Protein AF-A0A9D8YPN9-F1 (afdb_monomer_lite)

Structure (mmCIF, N/CA/C/O backbone):
data_AF-A0A9D8YPN9-F1
#
_entry.id   AF-A0A9D8YPN9-F1
#
loop_
_atom_site.group_PDB
_atom_site.id
_atom_site.type_symbol
_atom_site.label_atom_id
_atom_site.label_alt_id
_atom_site.label_comp_id
_atom_site.label_asym_id
_atom_site.label_entity_id
_atom_site.label_seq_id
_atom_site.pdbx_PDB_ins_code
_atom_site.Cartn_x
_atom_site.Cartn_y
_atom_site.Cartn_z
_atom_site.occupancy
_atom_site.B_iso_or_equiv
_atom_site.auth_seq_id
_atom_site.auth_comp_id
_atom_site.auth_asym_id
_atom_site.auth_atom_id
_atom_site.pdbx_PDB_model_num
ATOM 1 N N . MET A 1 1 ? 9.069 -2.880 -11.059 1.00 51.62 1 MET A N 1
ATOM 2 C CA . MET A 1 1 ? 9.434 -4.075 -10.281 1.00 51.62 1 MET A CA 1
ATOM 3 C C . MET A 1 1 ? 9.378 -3.644 -8.818 1.00 51.62 1 MET A C 1
ATOM 5 O O . MET A 1 1 ? 9.824 -2.536 -8.546 1.00 51.62 1 MET A O 1
ATOM 9 N N . ILE A 1 2 ? 8.697 -4.381 -7.934 1.00 57.56 2 ILE A N 1
ATOM 10 C CA . ILE A 1 2 ? 8.665 -4.058 -6.497 1.00 57.56 2 ILE A CA 1
ATOM 11 C C . ILE A 1 2 ? 9.930 -4.671 -5.905 1.00 57.56 2 ILE A C 1
ATOM 13 O O . ILE A 1 2 ? 10.013 -5.889 -5.801 1.00 57.56 2 ILE A O 1
ATOM 17 N N . GLU A 1 3 ? 10.941 -3.852 -5.633 1.00 55.91 3 GLU A N 1
ATOM 18 C CA . GLU A 1 3 ? 12.293 -4.376 -5.397 1.00 55.91 3 GLU A CA 1
ATOM 19 C C . GLU A 1 3 ? 12.646 -4.548 -3.919 1.00 5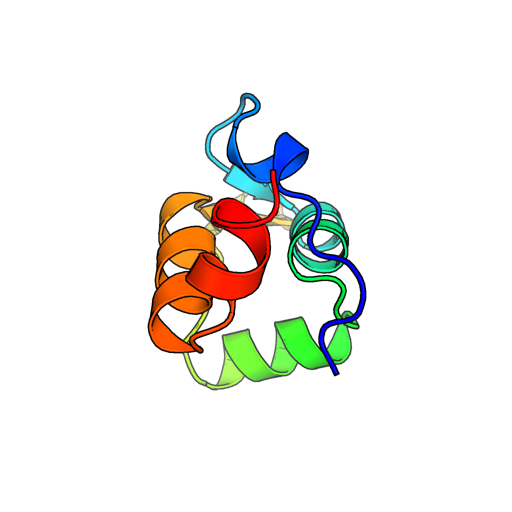5.91 3 GLU A C 1
ATOM 21 O O . GLU A 1 3 ? 13.600 -5.252 -3.640 1.00 55.91 3 GLU A O 1
ATOM 26 N N . ASN A 1 4 ? 11.881 -3.987 -2.971 1.00 65.38 4 ASN A N 1
ATOM 27 C CA . ASN A 1 4 ? 12.115 -4.159 -1.529 1.00 65.38 4 ASN A CA 1
ATOM 28 C C . ASN A 1 4 ? 10.865 -3.781 -0.720 1.00 65.38 4 ASN A C 1
ATOM 30 O O . ASN A 1 4 ? 10.638 -2.599 -0.455 1.00 65.38 4 ASN A O 1
ATOM 34 N N . ILE A 1 5 ? 10.039 -4.761 -0.338 1.00 74.44 5 ILE A N 1
ATOM 35 C CA . ILE A 1 5 ? 8.875 -4.509 0.526 1.00 74.44 5 ILE A CA 1
ATOM 36 C C . ILE A 1 5 ? 9.320 -4.435 1.983 1.00 74.44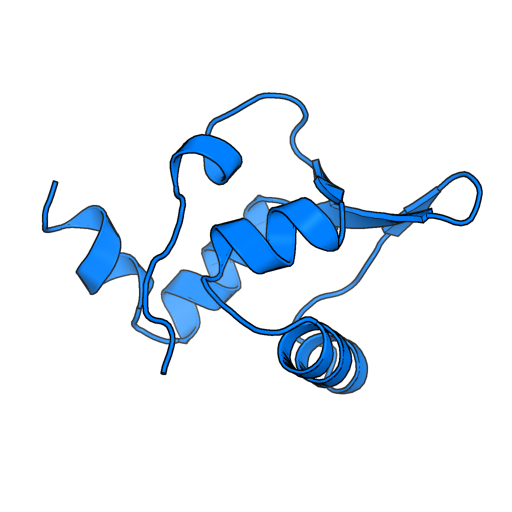 5 ILE A C 1
ATOM 38 O O . ILE A 1 5 ? 9.884 -5.387 2.515 1.00 74.44 5 ILE A O 1
ATOM 42 N N . ASN A 1 6 ? 9.030 -3.315 2.644 1.00 76.19 6 ASN A N 1
ATOM 43 C CA . ASN A 1 6 ? 9.267 -3.160 4.076 1.00 76.19 6 ASN A CA 1
ATOM 44 C C . ASN A 1 6 ? 8.009 -3.557 4.868 1.00 76.19 6 ASN A C 1
ATOM 46 O O . ASN A 1 6 ? 7.069 -2.768 5.012 1.00 76.19 6 ASN A O 1
ATOM 50 N N . THR A 1 7 ? 7.995 -4.791 5.374 1.00 75.00 7 THR A N 1
ATOM 51 C CA . THR A 1 7 ? 6.889 -5.354 6.165 1.00 75.00 7 THR A CA 1
ATOM 52 C C . THR A 1 7 ? 6.883 -4.891 7.620 1.00 75.00 7 THR A C 1
ATOM 54 O O . THR A 1 7 ? 5.841 -4.954 8.263 1.00 75.00 7 THR A O 1
ATOM 57 N N . GLU A 1 8 ? 7.981 -4.341 8.144 1.00 80.44 8 GLU A N 1
ATOM 58 C CA . GLU A 1 8 ? 8.025 -3.818 9.521 1.00 80.44 8 GLU A CA 1
ATOM 59 C C . GLU A 1 8 ? 7.079 -2.624 9.687 1.00 80.44 8 GLU A C 1
ATOM 61 O O . GLU A 1 8 ? 6.413 -2.473 10.711 1.00 80.44 8 GLU A O 1
ATOM 66 N N . ILE A 1 9 ? 6.927 -1.827 8.624 1.00 77.88 9 ILE A N 1
ATOM 67 C CA . ILE A 1 9 ? 5.940 -0.746 8.556 1.00 77.88 9 ILE A CA 1
ATOM 68 C C . ILE A 1 9 ? 4.510 -1.302 8.628 1.00 77.88 9 ILE A C 1
ATOM 70 O O . ILE A 1 9 ? 3.629 -0.624 9.145 1.00 77.88 9 ILE A O 1
ATOM 74 N N . LEU A 1 10 ? 4.238 -2.514 8.134 1.00 78.12 10 LEU A N 1
ATOM 75 C CA . LEU A 1 10 ? 2.893 -3.103 8.156 1.00 78.12 10 LEU A CA 1
ATOM 76 C C . LEU A 1 10 ? 2.479 -3.642 9.526 1.00 78.12 10 LEU A C 1
ATOM 78 O O . LEU A 1 10 ? 1.279 -3.722 9.787 1.00 78.12 10 LEU A O 1
ATOM 82 N N . GLU A 1 11 ? 3.444 -3.998 10.371 1.00 80.06 11 GLU A N 1
ATOM 83 C CA . GLU A 1 11 ? 3.191 -4.564 11.701 1.00 80.06 11 GLU A CA 1
ATOM 84 C C . GLU A 1 11 ? 3.327 -3.533 12.837 1.00 80.06 11 GLU A C 1
ATOM 86 O O . GLU A 1 11 ? 2.985 -3.827 13.978 1.00 80.06 11 GLU A O 1
ATOM 91 N N . SER A 1 12 ? 3.801 -2.315 12.551 1.00 81.00 12 SER A N 1
ATOM 92 C CA . SER A 1 12 ? 3.925 -1.251 13.557 1.00 81.00 12 SER A CA 1
ATOM 93 C C . SER A 1 12 ? 2.597 -0.544 13.875 1.00 81.00 12 SER A C 1
ATOM 95 O O . SER A 1 12 ? 1.652 -0.563 13.087 1.00 81.00 12 SER A O 1
ATOM 97 N N . GLU A 1 13 ? 2.530 0.164 15.002 1.00 79.81 13 GLU A N 1
ATOM 98 C CA . GLU A 1 13 ? 1.510 1.197 15.241 1.00 79.81 13 GLU A CA 1
ATOM 99 C C . GLU A 1 13 ? 1.979 2.547 14.659 1.00 79.81 13 GLU A C 1
ATOM 101 O O . GLU A 1 13 ? 3.186 2.806 14.634 1.00 79.81 13 GLU A O 1
ATOM 106 N N . PRO A 1 14 ? 1.075 3.439 14.206 1.00 84.50 14 PRO A N 1
ATOM 107 C CA . PRO A 1 14 ? -0.382 3.288 14.107 1.00 84.50 14 PRO A CA 1
ATOM 108 C C . PRO A 1 14 ? -0.827 2.397 12.929 1.00 84.50 14 PRO A C 1
ATOM 110 O O . PRO A 1 14 ? -0.081 2.230 11.969 1.00 84.50 14 PRO A O 1
ATOM 113 N N . LEU A 1 15 ? -2.077 1.909 12.918 1.00 87.56 15 LEU A N 1
ATOM 114 C CA . LEU A 1 15 ? -2.677 1.099 11.823 1.00 87.56 15 LEU A CA 1
ATOM 115 C C . LEU A 1 15 ? -2.803 1.802 10.448 1.00 87.56 15 LEU A C 1
ATOM 117 O O . LEU A 1 15 ? -3.325 1.234 9.481 1.00 87.56 15 LEU A O 1
ATOM 121 N N . THR A 1 16 ? -2.337 3.042 10.339 1.00 91.81 16 THR A N 1
ATOM 122 C CA . THR A 1 16 ? -2.315 3.835 9.107 1.00 91.81 16 THR A CA 1
ATOM 123 C C . THR A 1 16 ? -0.899 4.257 8.766 1.00 91.81 16 THR A C 1
ATOM 125 O O . THR A 1 16 ? -0.087 4.475 9.657 1.00 91.81 16 THR A O 1
ATOM 128 N N . MET A 1 17 ? -0.635 4.461 7.484 1.00 92.94 17 MET A N 1
ATOM 129 C CA . MET A 1 17 ? 0.655 4.912 6.978 1.00 92.94 17 MET A CA 1
ATOM 130 C C . MET A 1 17 ? 0.496 6.117 6.049 1.00 92.94 17 MET A C 1
ATOM 1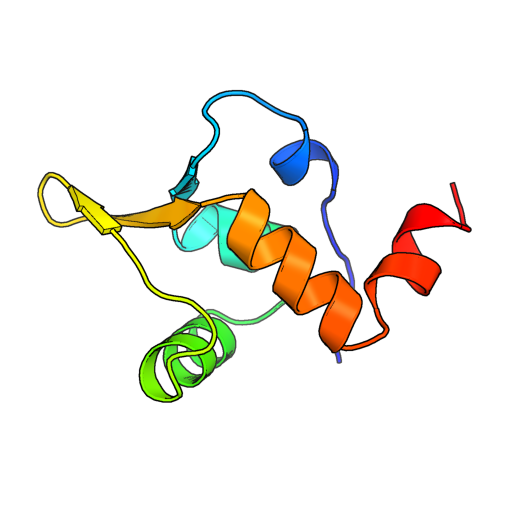32 O O . MET A 1 17 ? -0.473 6.233 5.301 1.00 92.94 17 MET A O 1
ATOM 136 N N . THR A 1 18 ? 1.447 7.035 6.099 1.00 92.94 18 THR A N 1
ATOM 137 C CA . THR A 1 18 ? 1.571 8.165 5.177 1.00 92.94 18 THR A CA 1
ATOM 138 C C . THR A 1 18 ? 1.957 7.694 3.777 1.00 92.94 18 THR A C 1
ATOM 140 O O . THR A 1 18 ? 2.475 6.598 3.586 1.00 92.94 18 THR A O 1
ATOM 143 N N . THR A 1 19 ? 1.813 8.571 2.780 1.00 91.38 19 THR A N 1
ATOM 144 C CA . THR A 1 19 ? 2.269 8.276 1.404 1.00 91.38 19 THR A CA 1
ATOM 145 C C . THR A 1 19 ? 3.748 7.865 1.346 1.00 91.38 19 THR A C 1
ATOM 147 O O . THR A 1 19 ? 4.111 7.005 0.548 1.00 91.38 19 THR A O 1
ATOM 150 N N . LYS A 1 20 ? 4.603 8.455 2.195 1.00 90.88 20 LYS A N 1
ATOM 151 C CA . LYS A 1 20 ? 6.034 8.128 2.257 1.00 90.88 20 LYS A CA 1
ATOM 152 C C . LYS A 1 20 ? 6.262 6.710 2.780 1.00 90.88 20 LYS A C 1
ATOM 154 O O . LYS A 1 20 ? 7.032 5.960 2.190 1.00 90.88 20 LYS A O 1
ATOM 159 N N . GLU A 1 21 ? 5.569 6.341 3.850 1.00 90.56 21 GLU A N 1
ATOM 160 C CA . GLU A 1 21 ? 5.624 4.992 4.416 1.00 90.56 21 GLU A CA 1
ATOM 161 C C . GLU A 1 21 ? 5.036 3.957 3.453 1.00 90.56 21 GLU A C 1
ATOM 163 O O . GLU A 1 21 ? 5.602 2.883 3.314 1.00 90.56 21 GLU A O 1
ATOM 168 N N . THR A 1 22 ? 3.976 4.286 2.708 1.00 90.94 22 THR A N 1
ATOM 169 C CA . THR A 1 22 ? 3.425 3.401 1.666 1.00 90.94 22 THR A CA 1
ATOM 170 C C . THR A 1 22 ? 4.409 3.172 0.523 1.00 90.94 22 THR A C 1
ATOM 172 O O . THR A 1 22 ? 4.550 2.049 0.053 1.00 90.94 22 THR A O 1
ATOM 175 N N . VAL A 1 23 ? 5.124 4.216 0.093 1.00 90.44 23 VAL A N 1
ATOM 176 C CA . VAL A 1 23 ? 6.208 4.118 -0.901 1.00 90.44 23 VAL A CA 1
ATOM 177 C C . VAL A 1 23 ? 7.306 3.165 -0.427 1.00 90.44 23 VAL A C 1
ATOM 179 O O . VAL A 1 23 ? 7.721 2.288 -1.183 1.00 90.44 23 VAL A O 1
ATOM 182 N N . GLN A 1 24 ? 7.742 3.310 0.827 1.00 88.44 24 GLN A N 1
ATOM 183 C CA . GLN A 1 24 ? 8.763 2.450 1.430 1.00 88.44 24 GLN A CA 1
ATOM 184 C C . GLN A 1 24 ? 8.264 1.016 1.627 1.00 88.44 24 GLN A C 1
ATOM 186 O O . GLN A 1 24 ? 8.981 0.069 1.329 1.00 88.44 24 GLN A O 1
ATOM 191 N N . CYS A 1 25 ? 7.026 0.855 2.089 1.00 86.50 25 CYS A N 1
ATOM 192 C CA . CYS A 1 25 ? 6.399 -0.442 2.294 1.00 86.50 25 CYS A CA 1
ATOM 193 C C . CYS A 1 25 ? 6.247 -1.197 0.974 1.00 86.50 25 CYS A C 1
ATOM 195 O O . CYS A 1 25 ? 6.628 -2.353 0.902 1.00 86.50 25 CYS A O 1
ATOM 197 N N . LEU A 1 26 ? 5.765 -0.550 -0.087 1.00 85.94 26 LEU A N 1
ATOM 198 C CA . LEU A 1 26 ? 5.566 -1.193 -1.387 1.00 85.94 26 LEU A CA 1
ATOM 199 C C . LEU A 1 26 ? 6.829 -1.230 -2.255 1.00 85.94 26 LEU A C 1
ATOM 201 O O . LEU A 1 26 ? 6.730 -1.630 -3.416 1.00 85.94 26 LEU A O 1
ATOM 205 N N . GLY A 1 27 ? 7.978 -0.749 -1.764 1.00 85.62 27 GLY A N 1
ATOM 206 C CA . GLY A 1 27 ? 9.214 -0.650 -2.549 1.00 85.62 27 GLY A CA 1
ATOM 207 C C . GLY A 1 27 ? 9.005 0.024 -3.910 1.00 85.62 27 GLY A C 1
ATOM 208 O O . GLY A 1 27 ? 9.533 -0.441 -4.918 1.00 85.62 27 GLY A O 1
ATOM 209 N N . SER A 1 28 ? 8.144 1.046 -3.965 1.00 85.94 28 SER A N 1
ATOM 210 C CA . SER A 1 28 ? 7.575 1.586 -5.207 1.00 85.94 28 SER A CA 1
ATOM 211 C C . SER A 1 28 ? 7.651 3.106 -5.259 1.00 85.94 28 SER A C 1
ATOM 213 O O . SER A 1 28 ? 7.607 3.780 -4.239 1.00 85.94 28 SER A O 1
ATOM 215 N N . SER A 1 29 ? 7.694 3.686 -6.458 1.00 87.69 29 SER A N 1
ATOM 216 C CA . SER A 1 29 ? 7.773 5.143 -6.619 1.00 87.69 29 SER A CA 1
ATOM 217 C C . SER A 1 29 ? 6.492 5.880 -6.166 1.00 87.69 29 SER A C 1
ATOM 219 O O . SER A 1 29 ? 5.386 5.339 -6.276 1.00 87.69 29 SER A O 1
ATOM 221 N N . PRO A 1 30 ? 6.579 7.170 -5.780 1.00 89.25 30 PRO A N 1
ATOM 222 C CA . PRO A 1 30 ? 5.398 8.003 -5.510 1.00 89.25 30 PRO A CA 1
ATOM 223 C C . PRO A 1 30 ? 4.407 8.083 -6.687 1.00 89.25 30 PRO A C 1
ATOM 225 O O . PRO A 1 30 ? 3.191 8.181 -6.491 1.00 89.25 30 PRO A O 1
ATOM 228 N N . SER A 1 31 ? 4.909 8.005 -7.924 1.00 89.56 31 SER A N 1
ATOM 229 C CA . SER A 1 31 ? 4.077 7.956 -9.132 1.00 89.56 31 SER A CA 1
ATOM 230 C C . SER A 1 31 ? 3.256 6.668 -9.217 1.00 89.56 31 SER A C 1
ATOM 232 O O . SER A 1 31 ? 2.090 6.712 -9.612 1.00 89.56 31 SER A O 1
ATOM 234 N N . THR A 1 32 ? 3.815 5.541 -8.769 1.00 89.06 32 THR A N 1
ATOM 235 C CA . THR A 1 32 ? 3.095 4.265 -8.669 1.00 89.06 32 THR A CA 1
ATOM 236 C C . THR A 1 32 ? 1.940 4.383 -7.682 1.00 89.06 32 THR A C 1
ATOM 238 O O . THR A 1 32 ? 0.809 4.061 -8.037 1.00 89.06 32 THR A O 1
ATOM 241 N N . ILE A 1 33 ? 2.175 4.955 -6.496 1.00 90.56 33 ILE A N 1
ATOM 242 C CA . ILE A 1 33 ? 1.110 5.180 -5.503 1.00 90.56 33 ILE A CA 1
ATOM 243 C C . ILE A 1 33 ? 0.011 6.093 -6.059 1.00 90.56 33 ILE A C 1
ATOM 245 O O . ILE A 1 33 ? -1.177 5.817 -5.899 1.00 90.56 33 ILE A O 1
ATOM 249 N N . THR A 1 34 ? 0.387 7.149 -6.787 1.00 90.12 34 THR A N 1
ATOM 250 C CA . THR A 1 34 ? -0.578 8.058 -7.428 1.00 90.12 34 THR A CA 1
ATOM 251 C C . THR A 1 34 ? -1.460 7.334 -8.446 1.00 90.12 34 THR A C 1
ATOM 253 O O . THR A 1 34 ? -2.669 7.568 -8.483 1.00 90.12 34 THR A O 1
ATOM 256 N N . ARG A 1 35 ? -0.880 6.423 -9.235 1.00 90.00 35 ARG A N 1
ATOM 257 C CA . ARG A 1 35 ? -1.610 5.592 -10.199 1.00 90.00 35 ARG A CA 1
ATOM 258 C C . ARG A 1 35 ? -2.513 4.560 -9.518 1.00 90.00 35 ARG A C 1
ATOM 260 O O . ARG A 1 35 ? -3.617 4.321 -9.998 1.00 90.00 35 ARG A O 1
ATOM 267 N N . LEU A 1 36 ? -2.077 3.953 -8.415 1.00 88.75 36 LEU A N 1
ATOM 268 C CA . LEU A 1 36 ? -2.922 3.043 -7.628 1.00 88.75 36 LEU A CA 1
ATOM 269 C C . LEU A 1 36 ? -4.128 3.790 -7.047 1.00 88.75 36 LEU A C 1
ATOM 271 O O . LEU A 1 36 ? -5.254 3.303 -7.141 1.00 88.75 36 LEU A O 1
ATOM 275 N N . LYS A 1 37 ? -3.911 5.017 -6.561 1.00 90.94 37 LYS A N 1
ATOM 276 C CA . LYS A 1 37 ? -4.982 5.913 -6.113 1.00 90.94 37 LYS A CA 1
ATOM 277 C C . LYS A 1 37 ? -5.959 6.256 -7.234 1.00 90.94 37 LYS A C 1
ATOM 279 O O . LYS A 1 37 ? -7.163 6.146 -7.044 1.00 90.94 37 LYS A O 1
ATOM 284 N N . SER A 1 38 ? -5.469 6.668 -8.406 1.00 88.75 38 SER A N 1
ATOM 285 C CA . SER A 1 38 ? -6.351 7.040 -9.524 1.00 88.75 38 SER A CA 1
ATOM 286 C C . SER A 1 38 ? -7.183 5.866 -10.044 1.00 88.75 38 SER A C 1
ATOM 288 O O . SER A 1 38 ? -8.221 6.081 -10.655 1.00 88.75 38 SER A O 1
ATOM 290 N N . LYS A 1 39 ? -6.721 4.632 -9.814 1.00 87.38 39 LYS A N 1
ATOM 291 C CA . LYS A 1 39 ? -7.440 3.398 -10.145 1.00 87.38 39 LYS A CA 1
ATOM 292 C C . LYS A 1 39 ? -8.387 2.914 -9.040 1.00 87.38 39 LYS A C 1
ATOM 294 O O . LYS A 1 39 ? -9.044 1.903 -9.242 1.00 87.38 39 LYS A O 1
ATOM 299 N N . GLY A 1 40 ? -8.435 3.586 -7.888 1.00 87.19 40 GLY A N 1
ATOM 300 C CA . GLY A 1 40 ? -9.244 3.164 -6.739 1.00 87.19 40 GLY A CA 1
ATOM 301 C C . GLY A 1 40 ? -8.710 1.934 -5.998 1.00 87.19 40 GLY A C 1
ATOM 302 O O . GLY A 1 40 ? -9.400 1.414 -5.134 1.00 87.19 40 GLY A O 1
ATOM 303 N N . ILE A 1 41 ? -7.490 1.481 -6.312 1.00 88.12 41 ILE A N 1
ATOM 304 C CA . ILE A 1 41 ? -6.870 0.305 -5.676 1.00 88.12 41 ILE A CA 1
ATOM 305 C C . ILE A 1 41 ? -6.434 0.645 -4.248 1.00 88.12 41 ILE A C 1
ATOM 307 O O . ILE A 1 41 ? -6.656 -0.122 -3.322 1.00 88.12 41 ILE A O 1
ATOM 311 N N . LEU A 1 42 ? -5.832 1.823 -4.061 1.00 90.38 42 LEU A N 1
ATOM 312 C CA . LEU A 1 42 ? -5.516 2.360 -2.740 1.00 90.38 42 LEU A CA 1
ATOM 313 C C . LEU A 1 42 ? -6.345 3.616 -2.502 1.00 90.38 42 LEU A C 1
ATOM 315 O O . LEU A 1 42 ? -6.194 4.606 -3.222 1.00 90.38 42 LEU A O 1
ATOM 319 N N . THR A 1 43 ? -7.181 3.597 -1.467 1.00 91.19 43 THR A N 1
ATOM 320 C CA . THR A 1 43 ? -8.052 4.729 -1.135 1.00 91.19 43 THR A CA 1
ATOM 321 C C . THR A 1 43 ? -7.489 5.491 0.064 1.00 91.19 43 THR A C 1
ATOM 323 O O . THR A 1 43 ? -7.525 4.982 1.183 1.00 91.19 43 THR A O 1
ATOM 326 N N . PRO A 1 44 ? -6.944 6.708 -0.126 1.00 92.00 44 PRO A N 1
ATOM 327 C CA . PRO A 1 44 ? -6.409 7.476 0.982 1.00 92.00 44 PRO A CA 1
ATOM 328 C C . PRO A 1 44 ? -7.523 8.084 1.833 1.00 92.00 44 PRO A C 1
ATOM 330 O O . PRO A 1 44 ? -8.477 8.672 1.321 1.00 92.00 44 PRO A O 1
ATOM 333 N N . VAL A 1 45 ? -7.325 8.054 3.143 1.00 91.19 45 VAL A N 1
ATOM 334 C CA . VAL A 1 45 ? -8.061 8.864 4.110 1.00 91.19 45 VAL A CA 1
ATOM 335 C C . VAL A 1 45 ? -7.305 10.175 4.298 1.00 91.19 45 VAL A C 1
ATOM 337 O O . VAL A 1 45 ? -6.114 10.182 4.613 1.00 91.19 45 VAL A O 1
ATOM 340 N N . LYS A 1 46 ? -7.984 11.303 4.092 1.00 92.31 46 LYS A N 1
ATOM 341 C CA . LYS A 1 46 ? -7.370 12.625 4.227 1.00 92.31 46 LYS A CA 1
ATOM 342 C C . LYS A 1 46 ? -7.549 13.143 5.651 1.00 92.31 46 LYS A C 1
ATOM 344 O O . LYS A 1 46 ? -8.675 13.298 6.113 1.00 92.31 46 LYS A O 1
ATOM 349 N N . TRP A 1 47 ? -6.450 13.468 6.323 1.00 88.69 47 TRP A N 1
ATOM 350 C CA . TRP A 1 47 ? -6.464 14.057 7.661 1.00 88.69 47 TRP A CA 1
ATOM 351 C C . TRP A 1 47 ? -5.465 15.207 7.746 1.00 88.69 47 TRP A C 1
ATOM 353 O O . TRP A 1 47 ? -4.310 15.061 7.354 1.00 88.69 47 TRP A O 1
ATOM 363 N N . LYS A 1 48 ? -5.920 16.384 8.201 1.00 92.06 48 LYS A N 1
ATOM 364 C CA . LYS A 1 48 ? -5.113 17.623 8.260 1.00 92.06 48 LYS A CA 1
ATOM 365 C C . LYS A 1 48 ? -4.342 17.931 6.960 1.00 92.06 48 LYS A C 1
ATOM 367 O O . LYS A 1 48 ? -3.202 18.375 6.987 1.00 92.06 48 LYS A O 1
ATOM 372 N N . GLY A 1 49 ? -4.958 17.666 5.806 1.00 89.25 49 GLY A N 1
ATOM 373 C CA . GLY A 1 49 ? -4.347 17.894 4.490 1.00 89.25 49 GLY A CA 1
ATOM 374 C C . GLY A 1 49 ? -3.382 16.799 4.014 1.00 89.25 49 GLY A C 1
ATOM 375 O O . GLY A 1 49 ? -2.954 16.846 2.863 1.00 89.25 49 GLY A O 1
ATOM 376 N N . VAL A 1 50 ? -3.101 15.791 4.841 1.00 90.06 50 VAL A N 1
ATOM 377 C CA . VAL A 1 50 ? -2.200 14.673 4.536 1.00 90.06 50 VAL A CA 1
ATOM 378 C C . VAL A 1 50 ? -3.008 13.426 4.167 1.00 90.06 50 VAL A C 1
ATOM 380 O O . VAL A 1 50 ? -4.064 13.167 4.742 1.00 90.06 50 VAL A O 1
ATOM 383 N N . ASN A 1 51 ? -2.517 12.657 3.192 1.00 92.19 51 ASN A N 1
ATOM 384 C CA . ASN A 1 51 ? -3.098 11.371 2.808 1.00 92.19 51 ASN A CA 1
ATOM 385 C C . ASN A 1 51 ? -2.500 10.238 3.646 1.00 92.19 51 ASN A C 1
ATOM 387 O O . ASN A 1 51 ? -1.274 10.065 3.667 1.00 92.19 51 ASN A O 1
ATOM 391 N N . TYR A 1 52 ? -3.382 9.442 4.239 1.00 93.00 52 TYR A N 1
ATOM 392 C CA . TYR A 1 52 ? -3.069 8.229 4.981 1.00 93.00 52 TYR A CA 1
ATOM 393 C C . TYR A 1 52 ? -3.712 7.019 4.309 1.00 93.00 52 TYR A C 1
ATOM 395 O O . TYR A 1 52 ? -4.801 7.122 3.756 1.00 93.00 52 TYR A O 1
ATOM 403 N N . TYR A 1 53 ? -3.063 5.869 4.388 1.00 93.31 53 TYR A N 1
ATOM 404 C CA . TYR A 1 53 ? -3.536 4.600 3.848 1.00 93.31 53 TYR A CA 1
ATOM 405 C C . TYR A 1 53 ? -3.636 3.596 4.986 1.00 93.31 53 TYR A C 1
ATOM 407 O O . TYR A 1 53 ? -2.768 3.559 5.862 1.00 93.31 53 TYR A O 1
ATOM 415 N N . ARG A 1 54 ? -4.699 2.793 5.001 1.00 91.94 54 ARG A N 1
ATOM 416 C CA . ARG A 1 54 ? -4.835 1.727 5.994 1.00 91.94 54 ARG A CA 1
ATOM 417 C C . ARG A 1 54 ? -3.859 0.610 5.663 1.00 91.94 54 ARG A C 1
ATOM 419 O O . ARG A 1 54 ? -3.718 0.229 4.503 1.00 91.94 54 ARG A O 1
ATOM 426 N N . LYS A 1 55 ? -3.204 0.067 6.689 1.00 90.69 55 LYS A N 1
ATOM 427 C CA . LYS A 1 55 ? -2.271 -1.052 6.508 1.00 90.69 55 LYS A CA 1
ATOM 428 C C . LYS A 1 55 ? -2.979 -2.299 5.969 1.00 90.69 55 LYS A C 1
ATOM 430 O O . LYS A 1 55 ? -2.380 -3.009 5.173 1.00 90.69 55 LYS A O 1
ATOM 435 N N . SER A 1 56 ? -4.248 -2.523 6.330 1.00 88.94 56 SER A N 1
ATOM 436 C CA . SER A 1 56 ? -5.089 -3.600 5.779 1.00 88.94 56 SER A CA 1
ATOM 437 C C . SER A 1 56 ? -5.187 -3.537 4.258 1.00 88.94 56 SER A C 1
ATOM 439 O O . SER A 1 56 ? -4.861 -4.507 3.592 1.00 88.94 56 SER A O 1
ATOM 441 N N . ASP A 1 57 ? -5.518 -2.369 3.710 1.00 89.44 57 ASP A N 1
ATOM 442 C CA . ASP A 1 57 ? -5.747 -2.195 2.272 1.00 89.44 57 ASP A CA 1
ATOM 443 C C . ASP A 1 57 ? -4.442 -2.415 1.484 1.00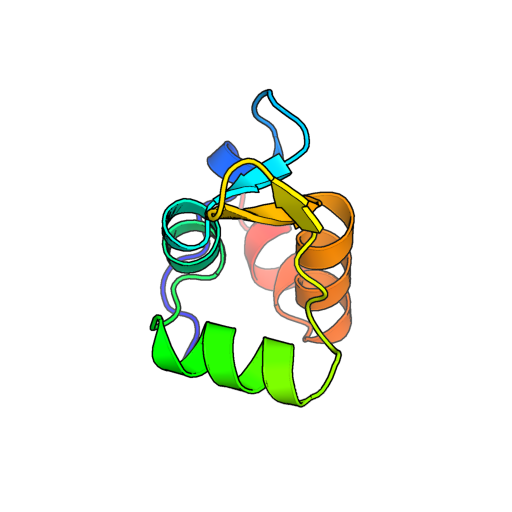 89.44 57 ASP A C 1
ATOM 445 O O . ASP A 1 57 ? -4.429 -2.971 0.388 1.00 89.44 57 ASP A O 1
ATOM 449 N N . VAL A 1 58 ? -3.308 -2.019 2.074 1.00 88.75 58 VAL A N 1
ATOM 450 C CA . VAL A 1 58 ? -1.975 -2.271 1.512 1.00 88.75 58 VAL A CA 1
ATOM 451 C C . VAL A 1 58 ? -1.612 -3.761 1.589 1.00 88.75 58 VAL A C 1
ATOM 453 O O . VAL A 1 58 ? -1.053 -4.288 0.627 1.00 88.75 58 VAL A O 1
ATOM 456 N N . LYS A 1 59 ? -1.953 -4.459 2.687 1.00 87.25 59 LYS A N 1
ATOM 457 C CA . LYS A 1 59 ? -1.789 -5.923 2.810 1.00 87.25 59 LYS A CA 1
ATOM 458 C C . LYS A 1 59 ? -2.629 -6.659 1.763 1.00 87.25 59 LYS A C 1
ATOM 460 O O . LYS A 1 59 ? -2.111 -7.564 1.114 1.00 87.25 59 LYS A O 1
ATOM 465 N N . ASP A 1 60 ? -3.877 -6.250 1.563 1.00 87.56 60 ASP A N 1
ATOM 466 C CA . ASP A 1 60 ? -4.780 -6.863 0.586 1.00 87.56 60 ASP A CA 1
ATOM 467 C C . ASP A 1 60 ? -4.270 -6.657 -0.846 1.00 87.56 60 ASP A C 1
ATOM 469 O O . ASP A 1 60 ? -4.159 -7.622 -1.598 1.00 87.56 60 ASP A O 1
ATOM 473 N N . TYR A 1 61 ? -3.797 -5.454 -1.189 1.00 86.38 61 TYR A N 1
ATOM 474 C CA . TYR A 1 61 ? -3.131 -5.210 -2.474 1.00 86.38 61 TYR A CA 1
ATOM 475 C C . TYR A 1 61 ? -1.902 -6.110 -2.694 1.00 86.38 61 TYR A C 1
ATOM 477 O O . TYR A 1 61 ? -1.697 -6.652 -3.785 1.00 86.38 61 TYR A O 1
ATOM 485 N N . LEU A 1 62 ? -1.060 -6.284 -1.671 1.00 83.62 62 LEU A N 1
ATOM 486 C CA . LEU A 1 62 ? 0.098 -7.175 -1.767 1.00 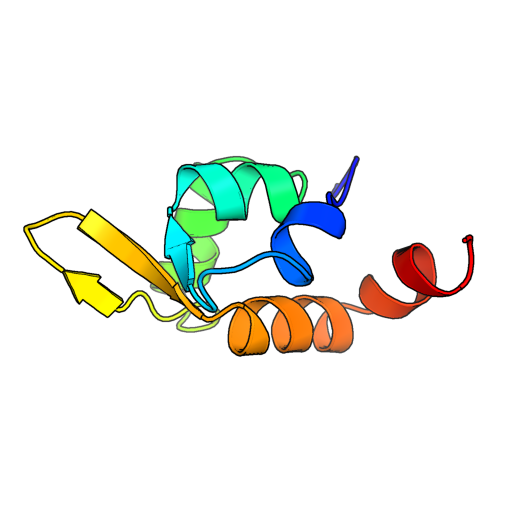83.62 62 LEU A CA 1
ATOM 487 C C . LEU A 1 62 ? -0.330 -8.628 -2.013 1.00 83.62 62 LEU A C 1
ATOM 489 O O . LEU A 1 62 ? 0.326 -9.329 -2.786 1.00 83.62 62 LEU A O 1
ATOM 493 N N . ARG A 1 63 ? -1.424 -9.077 -1.384 1.00 82.25 63 ARG A N 1
ATOM 494 C CA . ARG A 1 63 ? -1.978 -10.426 -1.584 1.00 82.25 63 ARG A CA 1
ATOM 495 C C . ARG A 1 63 ? -2.523 -10.598 -2.995 1.00 82.25 63 ARG A C 1
ATOM 497 O O . ARG A 1 63 ? -2.137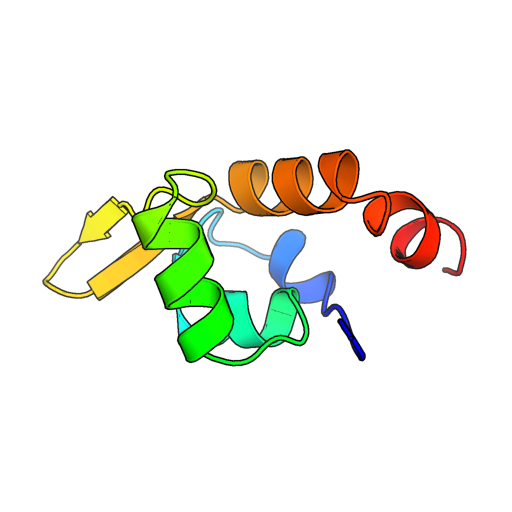 -11.536 -3.681 1.00 82.25 63 ARG A O 1
ATOM 504 N N . GLU A 1 64 ? -3.348 -9.662 -3.456 1.00 82.25 64 GLU A N 1
ATOM 505 C CA . GLU A 1 64 ? -3.954 -9.700 -4.793 1.00 82.25 64 GLU A CA 1
ATOM 506 C C . GLU A 1 64 ? -2.923 -9.593 -5.923 1.00 82.25 64 GLU A C 1
ATOM 508 O O . GLU A 1 64 ? -3.107 -10.163 -6.995 1.00 82.25 64 GLU A O 1
ATOM 513 N N . SER A 1 65 ? -1.811 -8.892 -5.689 1.00 75.50 65 SER A N 1
ATOM 514 C CA . SER A 1 65 ? -0.712 -8.798 -6.657 1.00 75.50 65 SER A CA 1
ATOM 515 C C . SER A 1 65 ? 0.179 -10.047 -6.712 1.00 75.50 65 SER A C 1
ATOM 517 O O . SER A 1 65 ? 1.080 -10.099 -7.549 1.00 75.50 65 SER A O 1
ATOM 519 N N . GLY A 1 66 ? -0.045 -11.043 -5.842 1.00 69.19 66 GLY A N 1
ATOM 520 C CA . GLY A 1 66 ? 0.778 -12.256 -5.737 1.00 69.19 66 GLY A CA 1
ATOM 521 C C . GLY A 1 66 ? 2.171 -12.014 -5.143 1.00 69.19 66 GLY A C 1
ATOM 522 O O . GLY A 1 66 ? 3.009 -12.911 -5.129 1.00 69.19 66 GLY A O 1
ATOM 523 N N . VAL A 1 67 ? 2.439 -10.799 -4.654 1.00 66.50 67 VAL A N 1
ATOM 524 C CA . VAL A 1 67 ? 3.741 -10.403 -4.100 1.00 66.50 67 VAL A CA 1
ATOM 525 C C . VAL A 1 67 ? 3.824 -10.716 -2.603 1.00 66.50 67 VAL A C 1
ATOM 527 O O . VAL A 1 67 ? 4.915 -10.901 -2.070 1.00 66.50 67 VAL A O 1
ATOM 530 N N . PHE A 1 68 ? 2.683 -10.825 -1.917 1.00 63.12 68 PHE A N 1
ATOM 531 C CA . PHE A 1 68 ? 2.631 -11.117 -0.484 1.00 63.12 68 PHE A CA 1
ATOM 532 C C . PHE A 1 68 ? 3.317 -12.436 -0.123 1.00 63.12 68 PHE A C 1
ATOM 534 O O . PHE A 1 68 ? 4.159 -12.444 0.771 1.00 63.12 68 PHE A O 1
ATOM 541 N N . ASP A 1 69 ? 3.025 -13.521 -0.845 1.00 58.34 69 ASP A N 1
ATOM 542 C CA . ASP A 1 69 ? 3.603 -14.839 -0.555 1.00 58.34 69 ASP A CA 1
ATOM 543 C C . ASP A 1 69 ? 5.118 -14.870 -0.807 1.00 58.34 69 ASP A C 1
ATOM 545 O O . ASP A 1 69 ? 5.858 -15.463 -0.029 1.00 58.34 69 ASP A O 1
ATOM 549 N N . LEU A 1 70 ? 5.611 -14.139 -1.814 1.00 59.06 70 LEU A N 1
ATOM 550 C CA . LEU A 1 70 ? 7.049 -14.001 -2.091 1.00 59.06 70 LEU A CA 1
ATOM 551 C C . LEU A 1 70 ? 7.816 -13.289 -0.966 1.00 59.06 70 LEU A C 1
ATOM 553 O O . LEU A 1 70 ? 8.996 -13.571 -0.756 1.00 59.06 70 LEU A O 1
ATOM 557 N N . VAL A 1 71 ? 7.162 -12.369 -0.255 1.00 61.44 71 VAL A N 1
ATOM 558 C CA . VAL A 1 71 ? 7.777 -11.574 0.819 1.00 61.44 71 VAL A CA 1
ATOM 559 C C . VAL A 1 71 ? 7.605 -12.223 2.190 1.00 61.44 71 VAL A C 1
ATOM 561 O O . VAL A 1 71 ? 8.511 -12.136 3.014 1.00 61.44 71 VAL A O 1
ATOM 564 N N . TYR A 1 72 ? 6.469 -12.877 2.445 1.00 57.47 72 TYR A N 1
ATOM 565 C CA . TYR A 1 72 ? 6.166 -13.481 3.747 1.00 57.47 72 TYR A CA 1
ATOM 566 C C . TYR A 1 72 ? 6.581 -14.958 3.870 1.00 57.47 72 TYR A C 1
ATOM 568 O O . TYR A 1 72 ? 6.741 -15.409 4.998 1.00 57.47 72 TYR A O 1
ATOM 576 N N . GLN A 1 73 ? 6.789 -15.710 2.778 1.00 53.50 73 GLN A N 1
ATOM 577 C CA . GLN A 1 73 ? 7.299 -17.096 2.858 1.00 53.50 73 GLN A CA 1
ATOM 578 C C . GLN A 1 73 ? 8.835 -17.201 2.878 1.00 53.50 73 GLN A C 1
ATOM 580 O O . GLN A 1 73 ? 9.363 -18.262 3.189 1.00 53.50 73 GLN A O 1
ATOM 585 N N . ASN A 1 74 ? 9.559 -16.121 2.561 1.00 48.50 74 ASN A N 1
ATOM 586 C CA . ASN A 1 74 ? 11.031 -16.083 2.542 1.00 48.50 74 ASN A CA 1
ATOM 587 C C . ASN A 1 74 ? 11.650 -15.491 3.827 1.00 48.50 74 ASN A C 1
ATOM 589 O O . ASN A 1 74 ? 12.787 -15.014 3.801 1.00 48.50 74 ASN A O 1
ATOM 593 N N . ARG A 1 75 ? 10.911 -15.490 4.941 1.00 47.12 75 ARG A N 1
ATOM 594 C CA . ARG A 1 75 ? 11.370 -15.024 6.256 1.00 47.12 75 ARG A CA 1
ATOM 595 C C . ARG A 1 75 ? 11.157 -16.117 7.293 1.00 47.12 75 ARG A C 1
ATOM 597 O O . ARG A 1 75 ? 12.035 -16.236 8.173 1.00 47.12 75 ARG A O 1
#

Foldseek 3Di:
DQDDADCVLLPDPDQKDFLVSLCNRSSHDSVVVVVCCVVVQWPFDADPNTTITGSVSSLVSCVVVVNNCVVVVVD

Secondary structure (DSSP, 8-state):
-------HHHHSSSSEEEHHHHHHHTT--HHHHHHHHHTTSS-PEEETTEEEEEHHHHHHHHHHTTHHHHHHS--

pLDDT: mean 81.89, std 12.5, range [47.12, 93.31]

Sequence (75 aa):
MIENINTEILESEPLTMTTKETVQCLGSSPSTITRLKSKGILTPVKWKGVNYYRKSDVKDYLRESGVFDLVYQNR

Radius of gyration: 11.71 Å; chains: 1; bounding box: 22×35×26 Å